Protein AF-A0AAD6K504-F1 (afdb_monomer)

Structure (mmCIF, N/CA/C/O backbone):
data_AF-A0AAD6K504-F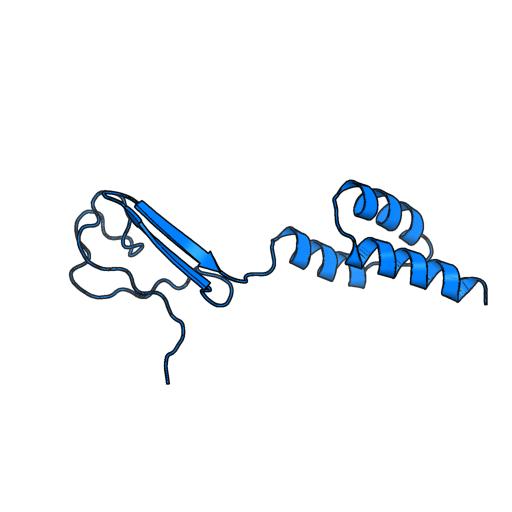1
#
_entry.id   AF-A0AAD6K504-F1
#
loop_
_atom_site.group_PDB
_atom_site.id
_atom_site.type_symbol
_atom_site.label_atom_id
_atom_site.label_alt_id
_atom_site.label_comp_id
_atom_site.label_asym_id
_atom_site.label_entity_id
_atom_site.label_seq_id
_atom_site.pdbx_PDB_ins_code
_atom_site.Cartn_x
_atom_site.Cartn_y
_atom_site.Cartn_z
_atom_site.occupancy
_atom_site.B_iso_or_equiv
_atom_site.auth_seq_id
_atom_site.auth_comp_id
_atom_site.auth_asym_id
_atom_site.auth_atom_id
_atom_site.pdbx_PDB_model_num
ATOM 1 N N . MET A 1 1 ? 4.818 -23.511 -3.533 1.00 41.91 1 MET A N 1
ATOM 2 C CA . MET A 1 1 ? 4.412 -22.366 -2.691 1.00 41.91 1 MET A CA 1
ATOM 3 C C . MET A 1 1 ? 4.660 -21.112 -3.519 1.00 41.91 1 MET A C 1
ATOM 5 O O . MET A 1 1 ? 5.689 -21.054 -4.177 1.00 41.91 1 MET A O 1
ATOM 9 N N . ARG A 1 2 ? 3.673 -20.219 -3.656 1.00 52.00 2 ARG A N 1
ATOM 10 C CA . ARG A 1 2 ? 3.833 -18.926 -4.343 1.00 52.00 2 ARG A CA 1
ATOM 11 C C . ARG A 1 2 ? 3.867 -17.878 -3.244 1.00 52.00 2 ARG A C 1
ATOM 13 O O . ARG A 1 2 ? 2.837 -17.642 -2.628 1.00 52.00 2 ARG A O 1
ATOM 20 N N . ASP A 1 3 ? 5.022 -17.277 -3.006 1.00 64.19 3 ASP A N 1
ATOM 21 C CA . ASP A 1 3 ? 5.262 -16.459 -1.810 1.00 64.19 3 ASP A CA 1
ATOM 22 C C . ASP A 1 3 ? 4.570 -15.083 -1.851 1.00 64.19 3 ASP A C 1
ATOM 24 O O . ASP A 1 3 ? 4.844 -14.235 -1.012 1.00 64.19 3 ASP A O 1
ATOM 28 N N . GLY A 1 4 ? 3.706 -14.825 -2.843 1.00 69.25 4 GLY A N 1
ATOM 29 C CA . GLY A 1 4 ? 2.959 -13.568 -2.997 1.00 69.25 4 GLY A CA 1
ATOM 30 C C . GLY A 1 4 ? 3.820 -12.322 -3.247 1.00 69.25 4 GLY A C 1
ATOM 31 O O . GLY A 1 4 ? 3.273 -11.248 -3.473 1.00 69.25 4 GLY A O 1
ATOM 32 N N . ARG A 1 5 ? 5.153 -12.450 -3.228 1.00 76.56 5 ARG A N 1
ATOM 33 C CA . ARG A 1 5 ? 6.091 -11.328 -3.329 1.00 76.56 5 ARG A CA 1
ATOM 34 C C . ARG A 1 5 ? 6.194 -10.784 -4.743 1.00 76.56 5 ARG A C 1
ATOM 36 O O . ARG A 1 5 ? 6.365 -11.528 -5.715 1.00 76.56 5 ARG A O 1
ATOM 43 N N . ILE A 1 6 ? 6.176 -9.461 -4.832 1.00 86.44 6 ILE A N 1
ATOM 44 C CA . ILE A 1 6 ? 6.396 -8.731 -6.075 1.00 86.44 6 ILE A CA 1
ATOM 45 C C . ILE A 1 6 ? 7.892 -8.650 -6.333 1.00 86.44 6 ILE A C 1
ATOM 47 O O . ILE A 1 6 ? 8.685 -8.424 -5.422 1.00 86.44 6 ILE A O 1
ATOM 51 N N . HIS A 1 7 ? 8.262 -8.832 -7.595 1.00 88.69 7 HIS A N 1
ATOM 52 C CA . HIS A 1 7 ? 9.624 -8.641 -8.058 1.00 88.69 7 HIS A CA 1
ATOM 53 C C . HIS A 1 7 ? 9.609 -7.681 -9.243 1.00 88.69 7 HIS A C 1
ATOM 55 O O . HIS A 1 7 ? 8.775 -7.819 -10.138 1.00 88.69 7 HIS A O 1
ATOM 61 N N . GLY A 1 8 ? 10.533 -6.725 -9.249 1.00 88.81 8 GLY A N 1
ATOM 62 C CA . GLY A 1 8 ? 10.742 -5.801 -10.358 1.00 88.81 8 GLY A CA 1
ATOM 63 C C . GLY A 1 8 ? 12.010 -6.140 -11.141 1.00 88.81 8 GLY A C 1
ATOM 64 O O . GLY A 1 8 ? 13.042 -6.482 -10.558 1.00 88.81 8 GLY A O 1
ATOM 65 N N . TRP A 1 9 ? 11.939 -6.066 -12.472 1.00 89.94 9 TRP A N 1
ATOM 66 C CA . TRP A 1 9 ? 13.085 -6.221 -13.374 1.00 89.94 9 TRP A CA 1
ATOM 67 C C . TRP A 1 9 ? 12.873 -5.473 -14.698 1.00 89.94 9 TRP A C 1
ATOM 69 O O . TRP A 1 9 ? 11.774 -5.008 -14.995 1.00 89.94 9 TRP A O 1
ATOM 79 N N . GLY A 1 10 ? 13.925 -5.393 -15.515 1.00 89.44 10 GLY A N 1
ATOM 80 C CA . GLY A 1 10 ? 13.890 -4.801 -16.851 1.00 89.44 10 GLY A CA 1
ATOM 81 C C . GLY A 1 10 ? 14.300 -3.329 -16.891 1.00 89.44 10 GLY A C 1
ATOM 82 O O . GLY A 1 10 ? 15.117 -2.866 -16.092 1.00 89.44 10 GLY A O 1
ATOM 83 N N . TYR A 1 11 ? 13.759 -2.603 -17.870 1.00 88.00 11 TYR A N 1
ATOM 84 C CA . TYR A 1 11 ? 14.036 -1.179 -18.062 1.00 88.00 11 TYR A CA 1
ATOM 85 C C . TYR A 1 11 ? 13.626 -0.389 -16.815 1.00 88.00 11 TYR A C 1
ATOM 87 O O . TYR A 1 11 ? 12.510 -0.569 -16.335 1.00 88.00 11 TYR A O 1
ATOM 95 N N . ASN A 1 12 ? 14.527 0.450 -16.283 1.00 88.88 12 ASN A N 1
ATOM 96 C CA . ASN A 1 12 ? 14.317 1.140 -15.006 1.00 88.88 12 ASN A CA 1
ATOM 97 C C . ASN A 1 12 ? 14.690 2.632 -15.006 1.00 88.88 12 ASN 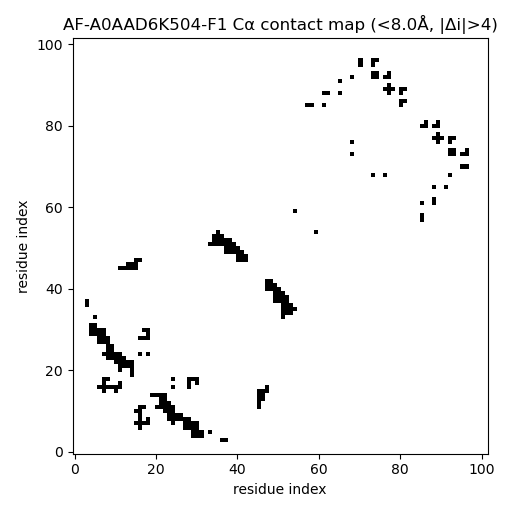A C 1
ATOM 99 O O . ASN A 1 12 ? 14.928 3.200 -13.944 1.00 88.88 12 ASN A O 1
ATOM 103 N N . SER A 1 13 ? 14.763 3.292 -16.166 1.00 86.44 13 SER A N 1
ATOM 104 C CA . SER A 1 13 ? 15.141 4.717 -16.222 1.00 86.44 13 SER A CA 1
ATOM 105 C C . SER A 1 13 ? 14.194 5.660 -15.469 1.00 86.44 13 SER A C 1
ATOM 107 O O . SER A 1 13 ? 14.572 6.797 -15.207 1.00 86.44 13 SER A O 1
ATOM 109 N N . TYR A 1 14 ? 12.991 5.201 -15.109 1.00 84.75 14 TYR A N 1
ATOM 110 C CA . TYR A 1 14 ? 12.004 5.956 -14.333 1.00 84.75 14 TYR A CA 1
ATOM 111 C C . TYR A 1 14 ? 11.743 5.355 -12.941 1.00 84.75 14 TYR A C 1
ATOM 113 O O . TYR A 1 14 ? 10.874 5.840 -12.223 1.00 84.75 14 TYR A O 1
ATOM 121 N N . GLY A 1 15 ? 12.462 4.299 -12.540 1.00 86.75 15 GLY A N 1
ATOM 122 C CA . GLY A 1 15 ? 12.247 3.623 -11.255 1.00 86.75 15 GLY A CA 1
ATOM 123 C C . GLY A 1 15 ? 11.105 2.591 -11.238 1.00 86.75 15 GLY A C 1
ATOM 124 O O . GLY A 1 15 ? 10.766 2.075 -10.176 1.00 86.75 15 GLY A O 1
ATOM 125 N N . GLN A 1 16 ? 10.531 2.237 -12.392 1.00 89.00 16 GLN A N 1
ATOM 126 C CA . GLN A 1 16 ? 9.406 1.300 -12.529 1.00 89.00 16 GLN A CA 1
ATOM 127 C C . GLN A 1 16 ? 9.672 -0.141 -12.038 1.00 89.00 16 GLN A C 1
ATOM 129 O O . GLN A 1 16 ? 8.722 -0.872 -11.754 1.00 89.00 16 GLN A O 1
ATOM 134 N N . ALA A 1 17 ? 10.935 -0.557 -11.934 1.00 86.69 17 ALA A N 1
ATOM 135 C CA . ALA A 1 17 ? 11.370 -1.850 -11.403 1.00 86.69 17 ALA A CA 1
ATOM 136 C C . ALA A 1 17 ? 11.662 -1.813 -9.891 1.00 86.69 17 ALA A C 1
ATOM 138 O O . ALA A 1 17 ? 12.032 -2.840 -9.329 1.00 86.69 17 ALA A O 1
ATOM 139 N N . ALA A 1 18 ? 11.507 -0.652 -9.242 1.00 83.56 18 ALA A N 1
ATOM 140 C CA . ALA A 1 18 ? 11.527 -0.490 -7.787 1.00 83.56 18 ALA A CA 1
ATOM 141 C C . ALA A 1 18 ? 12.750 -1.101 -7.066 1.00 83.56 18 ALA A C 1
ATOM 143 O O . ALA A 1 18 ? 12.616 -1.609 -5.957 1.00 83.56 18 ALA A O 1
ATOM 144 N N . ASN A 1 19 ? 13.939 -1.054 -7.681 1.00 82.38 19 ASN A N 1
ATOM 145 C CA . ASN A 1 19 ? 15.146 -1.707 -7.156 1.00 82.38 19 ASN A CA 1
ATOM 146 C C . ASN A 1 19 ? 16.345 -0.776 -6.917 1.00 82.38 19 ASN A C 1
ATOM 148 O O . ASN A 1 19 ? 17.488 -1.220 -6.999 1.00 82.38 19 ASN A O 1
ATOM 152 N N . GLU A 1 20 ? 16.087 0.513 -6.677 1.00 78.75 20 GLU A N 1
ATOM 153 C CA . GLU A 1 20 ? 17.089 1.566 -6.405 1.00 78.75 20 GLU A CA 1
ATOM 154 C C . GLU A 1 20 ? 18.129 1.817 -7.525 1.00 78.75 20 GLU A C 1
ATOM 156 O O . GLU A 1 20 ? 18.880 2.789 -7.464 1.00 78.75 20 GLU A O 1
ATOM 161 N N . LYS A 1 21 ? 18.167 1.008 -8.596 1.00 74.75 21 LYS A N 1
ATOM 162 C CA . LYS A 1 21 ? 19.087 1.179 -9.735 1.00 74.75 21 LYS A CA 1
ATOM 163 C C . LYS A 1 21 ? 18.532 2.165 -10.756 1.00 74.75 21 LYS A C 1
ATOM 165 O O . LYS A 1 21 ? 17.376 2.072 -11.138 1.00 74.75 21 LYS A O 1
ATOM 170 N N . SER A 1 22 ? 19.371 3.042 -11.296 1.00 72.56 22 SER A N 1
ATOM 171 C CA . SER A 1 22 ? 18.907 4.196 -12.086 1.00 72.56 22 SER A CA 1
ATOM 172 C C . SER A 1 22 ? 18.590 3.928 -13.566 1.00 72.56 22 SER A C 1
ATOM 174 O O . SER A 1 22 ? 18.066 4.813 -14.233 1.00 72.56 22 SER A O 1
ATOM 176 N N . THR A 1 23 ? 18.920 2.755 -14.121 1.00 80.88 23 THR A N 1
ATOM 177 C CA . THR A 1 23 ? 18.827 2.546 -15.586 1.00 80.88 23 THR A CA 1
ATOM 178 C C . THR A 1 23 ? 18.264 1.191 -15.985 1.00 80.88 23 THR A C 1
ATOM 180 O O . THR A 1 23 ? 17.397 1.119 -16.857 1.00 80.88 23 THR A O 1
ATOM 183 N N . TYR A 1 24 ? 18.731 0.105 -15.364 1.00 85.75 24 TYR A N 1
ATOM 184 C CA . TYR A 1 24 ? 18.263 -1.235 -15.705 1.00 85.75 24 TYR A CA 1
ATOM 185 C C . TYR A 1 24 ? 18.387 -2.215 -14.539 1.00 85.75 24 TYR A C 1
ATOM 187 O O . TYR A 1 24 ? 19.399 -2.273 -13.834 1.00 85.75 24 TYR A O 1
ATOM 195 N N . ALA A 1 25 ? 17.352 -3.025 -14.373 1.00 87.62 25 ALA A N 1
ATOM 196 C CA . ALA A 1 25 ? 17.242 -4.081 -13.391 1.00 87.62 25 ALA A CA 1
ATOM 197 C C . ALA A 1 25 ? 17.471 -5.441 -14.068 1.00 87.62 25 ALA A C 1
ATOM 199 O O . ALA A 1 25 ? 16.527 -6.105 -14.486 1.00 87.62 25 ALA A O 1
ATOM 200 N N . TRP A 1 26 ? 18.738 -5.849 -14.195 1.00 85.44 26 TRP A N 1
AT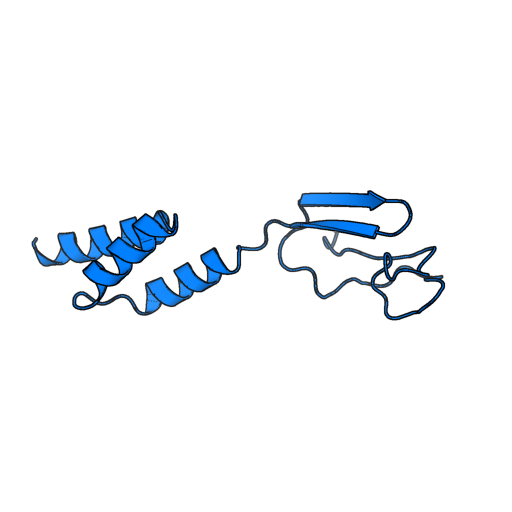OM 201 C CA . TRP A 1 26 ? 19.126 -7.084 -14.900 1.00 85.44 26 TRP A CA 1
ATOM 202 C C . TRP A 1 26 ? 18.601 -8.377 -14.266 1.00 85.44 26 TRP A C 1
ATOM 204 O O . TRP A 1 26 ? 18.506 -9.392 -14.946 1.00 85.44 26 TRP A O 1
ATOM 214 N N . TYR A 1 27 ? 18.257 -8.335 -12.979 1.00 86.94 27 TYR A N 1
ATOM 215 C CA . TYR A 1 27 ? 17.771 -9.485 -12.226 1.00 86.94 27 TYR A CA 1
ATOM 216 C C . TYR A 1 27 ? 16.498 -9.111 -11.455 1.00 86.94 27 TYR A C 1
ATOM 218 O O . TYR A 1 27 ? 16.400 -7.959 -11.005 1.00 86.94 27 TYR A O 1
ATOM 226 N N . PRO A 1 28 ? 15.555 -10.060 -11.268 1.00 87.50 28 PRO A N 1
ATOM 227 C CA . PRO A 1 28 ? 14.390 -9.872 -10.410 1.00 87.50 28 PRO A CA 1
ATOM 228 C C . PRO A 1 28 ? 14.830 -9.412 -9.029 1.00 87.50 28 PRO A C 1
ATOM 230 O O . PRO A 1 28 ? 15.584 -10.099 -8.343 1.00 87.50 28 PRO A O 1
ATOM 233 N N . SER A 1 29 ? 14.388 -8.222 -8.652 1.00 87.38 29 SER A N 1
ATOM 234 C CA . SER A 1 29 ? 14.687 -7.627 -7.356 1.00 87.38 29 SER A CA 1
ATOM 235 C C . SER A 1 29 ? 13.404 -7.638 -6.526 1.00 87.38 29 SER A C 1
ATOM 237 O O . SER A 1 29 ? 12.367 -7.217 -7.050 1.00 87.38 29 SER A O 1
ATOM 239 N N . PRO A 1 30 ? 13.429 -8.162 -5.291 1.00 86.31 30 PRO A N 1
ATOM 240 C CA . PRO A 1 30 ? 12.241 -8.207 -4.452 1.00 86.31 30 PRO A CA 1
ATOM 241 C C . PRO A 1 30 ? 11.779 -6.789 -4.099 1.00 86.31 30 PRO A C 1
ATOM 243 O O . PRO A 1 30 ? 12.590 -5.887 -3.890 1.00 86.31 30 PRO A O 1
ATOM 246 N N . VAL A 1 31 ? 10.462 -6.599 -4.075 1.00 85.62 31 VAL A N 1
ATOM 247 C CA . VAL A 1 31 ? 9.805 -5.344 -3.706 1.00 85.62 31 VAL A CA 1
ATOM 248 C C . VAL A 1 31 ? 9.203 -5.525 -2.316 1.00 85.62 31 VAL A C 1
ATOM 250 O O . VAL A 1 31 ? 8.090 -6.028 -2.169 1.00 85.62 31 VAL A O 1
ATOM 253 N N . ASP A 1 32 ? 9.964 -5.134 -1.294 1.00 78.44 32 ASP A N 1
ATOM 254 C CA . ASP A 1 32 ? 9.658 -5.464 0.108 1.00 78.44 32 ASP A CA 1
ATOM 255 C C . ASP A 1 32 ? 8.786 -4.420 0.829 1.00 78.44 32 ASP A C 1
ATOM 257 O O . ASP A 1 32 ? 8.377 -4.622 1.969 1.00 78.44 32 ASP A O 1
ATOM 261 N N . TRP A 1 33 ? 8.474 -3.298 0.176 1.00 76.69 33 TRP A N 1
ATOM 262 C CA . TRP A 1 33 ? 7.662 -2.220 0.754 1.00 76.69 33 TRP A CA 1
ATOM 263 C C . TRP A 1 33 ? 6.159 -2.350 0.466 1.00 76.69 33 TRP A C 1
ATOM 265 O O . TRP A 1 33 ? 5.367 -1.562 0.986 1.00 76.69 33 TRP A O 1
ATOM 275 N N . CYS A 1 34 ? 5.735 -3.311 -0.362 1.00 75.31 34 CYS A N 1
ATOM 276 C CA . CYS A 1 34 ? 4.313 -3.543 -0.605 1.00 75.31 34 CYS A CA 1
ATOM 277 C C . CYS A 1 34 ? 3.650 -4.147 0.640 1.00 75.31 34 CYS A C 1
ATOM 279 O O . CYS A 1 34 ? 4.035 -5.214 1.109 1.00 75.31 34 CYS A O 1
ATOM 281 N N . VAL A 1 35 ? 2.626 -3.465 1.152 1.00 74.69 35 VAL A N 1
ATOM 282 C CA . VAL A 1 35 ? 1.811 -3.932 2.280 1.00 74.69 35 VAL A CA 1
ATOM 283 C C . VAL A 1 35 ? 0.595 -4.683 1.737 1.00 74.69 35 VAL A C 1
ATOM 285 O O . VAL A 1 35 ? 0.031 -4.276 0.720 1.00 74.69 35 VAL A O 1
ATOM 288 N N . GLY A 1 36 ? 0.173 -5.745 2.424 1.00 75.88 36 GLY A N 1
ATOM 289 C CA . GLY A 1 36 ? -0.989 -6.556 2.046 1.00 75.88 36 GLY A CA 1
ATOM 290 C C . GLY A 1 36 ? -0.718 -7.584 0.939 1.00 75.88 36 GLY A C 1
ATOM 291 O O . GLY A 1 36 ? 0.331 -7.603 0.297 1.00 75.88 36 GLY A O 1
ATOM 292 N N . GLU A 1 37 ? -1.689 -8.461 0.723 1.00 82.31 37 GLU A N 1
ATOM 293 C CA . GLU A 1 37 ? -1.776 -9.395 -0.390 1.00 82.31 37 GLU A CA 1
ATOM 294 C C . GLU A 1 37 ? -2.014 -8.645 -1.707 1.00 82.31 37 GLU A C 1
ATOM 296 O O . GLU A 1 37 ? -2.884 -7.780 -1.836 1.00 82.31 37 GLU A O 1
ATOM 301 N N . VAL A 1 38 ? -1.256 -9.003 -2.737 1.00 83.25 38 VAL A N 1
ATOM 302 C CA . VAL A 1 38 ? -1.363 -8.383 -4.060 1.00 83.25 38 VAL A CA 1
ATOM 303 C C . VAL A 1 38 ? -2.602 -8.894 -4.783 1.00 83.25 38 VAL A C 1
ATOM 305 O O . VAL A 1 38 ? -2.744 -10.090 -5.030 1.00 83.25 38 VAL A O 1
ATOM 308 N N . ARG A 1 39 ? -3.482 -7.978 -5.191 1.00 86.19 39 ARG A N 1
ATOM 309 C CA . ARG A 1 39 ? -4.717 -8.288 -5.923 1.00 86.19 39 ARG A CA 1
ATOM 310 C C . ARG A 1 39 ? -4.588 -8.044 -7.421 1.00 86.19 39 ARG A C 1
ATOM 312 O O . ARG A 1 39 ? -5.098 -8.843 -8.205 1.00 86.19 39 ARG A O 1
ATOM 319 N N . LYS A 1 40 ? -3.946 -6.945 -7.837 1.00 87.62 40 LYS A N 1
ATOM 320 C CA . LYS A 1 40 ? -3.746 -6.598 -9.258 1.00 87.62 40 LYS A CA 1
ATOM 321 C C . LYS A 1 40 ? -2.421 -5.874 -9.483 1.00 87.62 40 LYS A C 1
ATOM 323 O O . LYS A 1 40 ? -1.902 -5.216 -8.587 1.00 87.62 40 LYS A O 1
ATOM 328 N N . LEU A 1 41 ? -1.914 -5.969 -10.710 1.00 88.56 41 LEU A N 1
ATOM 329 C CA . LEU A 1 41 ? -0.686 -5.326 -11.173 1.00 88.56 41 LEU A CA 1
ATOM 330 C C . LEU A 1 41 ? -0.936 -4.671 -12.533 1.00 88.56 41 LEU A C 1
ATOM 332 O O . LEU A 1 41 ? -1.620 -5.250 -13.378 1.00 88.56 41 LEU A O 1
ATOM 336 N N . ALA A 1 42 ? -0.365 -3.491 -12.749 1.00 90.38 42 ALA A N 1
ATOM 337 C CA . ALA A 1 42 ? -0.357 -2.803 -14.033 1.00 90.38 42 ALA A CA 1
ATOM 338 C C . ALA A 1 42 ? 1.039 -2.234 -14.310 1.00 90.38 42 ALA A C 1
ATOM 340 O O . ALA A 1 42 ? 1.651 -1.628 -13.432 1.00 90.38 42 ALA A O 1
ATOM 341 N N . ALA A 1 43 ? 1.526 -2.416 -15.536 1.00 89.69 43 ALA A N 1
ATOM 342 C CA . ALA A 1 43 ? 2.794 -1.869 -16.003 1.00 89.69 43 ALA A CA 1
ATOM 343 C C . ALA A 1 43 ? 2.550 -1.047 -17.274 1.00 89.69 43 ALA A C 1
ATOM 345 O O . ALA A 1 43 ? 1.980 -1.547 -18.244 1.00 89.69 43 ALA A O 1
ATOM 346 N N . GLY A 1 44 ? 2.959 0.218 -17.248 1.00 86.44 44 GLY A N 1
ATOM 347 C CA . GLY A 1 44 ? 2.946 1.135 -18.383 1.00 86.44 44 GLY A CA 1
ATOM 348 C C . GLY A 1 44 ? 4.360 1.437 -18.879 1.00 86.44 44 GLY A C 1
ATOM 349 O O . GLY A 1 44 ? 5.347 0.987 -18.301 1.00 86.44 44 GLY A O 1
ATOM 350 N N . GLY A 1 45 ? 4.478 2.244 -19.939 1.00 83.94 45 GLY A N 1
ATOM 351 C CA . GLY A 1 45 ? 5.764 2.522 -20.603 1.00 83.94 45 GLY A CA 1
ATOM 352 C C . GLY A 1 45 ? 6.866 3.122 -19.711 1.00 83.94 45 GLY A C 1
ATOM 353 O O . GLY A 1 45 ? 8.041 3.028 -20.051 1.00 83.94 45 GLY A O 1
ATOM 354 N N . GLY A 1 46 ? 6.509 3.692 -18.557 1.00 86.00 46 GLY A N 1
ATOM 355 C CA . GLY A 1 46 ? 7.461 4.226 -17.576 1.00 86.00 46 GLY A CA 1
ATOM 356 C C . GLY A 1 46 ? 6.953 4.205 -16.135 1.00 86.00 46 GLY A C 1
ATOM 357 O O . GLY A 1 46 ? 7.456 4.957 -15.310 1.00 86.00 46 GLY A O 1
ATOM 358 N N . HIS A 1 47 ? 5.934 3.402 -15.826 1.00 84.94 47 HIS A N 1
ATOM 359 C CA . HIS A 1 47 ? 5.350 3.339 -14.485 1.00 84.94 47 HIS A CA 1
ATOM 360 C C . HIS A 1 47 ? 4.826 1.941 -14.171 1.00 84.94 47 HIS A C 1
ATOM 362 O O . HIS A 1 47 ? 4.433 1.199 -15.070 1.00 84.94 47 HIS A O 1
ATOM 368 N N . SER A 1 48 ? 4.768 1.628 -12.881 1.00 88.62 48 SER A N 1
ATOM 369 C CA . SER A 1 48 ? 4.193 0.395 -12.348 1.00 88.62 48 SER A C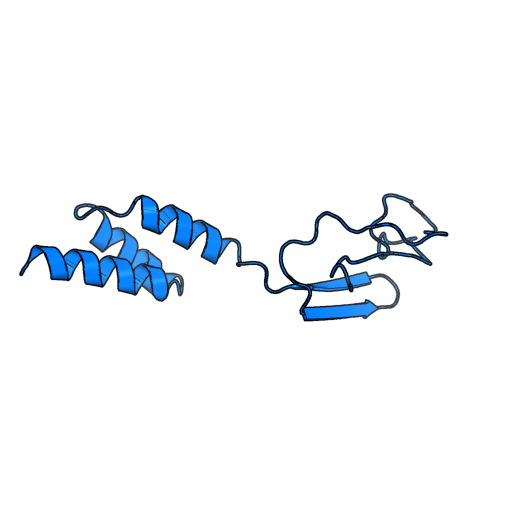A 1
ATOM 370 C C . SER A 1 48 ? 3.205 0.754 -11.244 1.00 88.62 48 SER A C 1
ATOM 372 O O . SER A 1 48 ? 3.481 1.635 -10.432 1.00 88.62 48 SER A O 1
ATOM 374 N N . ALA A 1 49 ? 2.057 0.083 -11.212 1.00 87.62 49 ALA A N 1
ATOM 375 C CA . ALA A 1 49 ? 1.044 0.244 -10.178 1.00 87.62 49 ALA A CA 1
ATOM 376 C C . ALA A 1 49 ? 0.623 -1.120 -9.628 1.00 87.62 49 ALA A C 1
ATOM 378 O O . ALA A 1 49 ? 0.484 -2.100 -10.366 1.00 87.62 49 ALA A O 1
ATOM 379 N N . VAL A 1 50 ? 0.404 -1.165 -8.318 1.00 87.44 50 VAL A N 1
ATOM 380 C CA . VAL A 1 50 ? 0.034 -2.368 -7.575 1.00 87.44 50 VAL A CA 1
ATOM 381 C C . VAL A 1 50 ? -1.225 -2.061 -6.782 1.00 87.44 50 VAL A C 1
ATOM 383 O O . VAL A 1 50 ? -1.276 -1.067 -6.063 1.00 87.44 50 VAL A O 1
ATOM 386 N N . LEU A 1 51 ? -2.231 -2.921 -6.905 1.00 85.06 51 LEU A N 1
ATOM 387 C CA . LEU A 1 51 ? -3.380 -2.933 -6.011 1.00 85.06 51 LEU A CA 1
ATOM 388 C C . LEU A 1 51 ? -3.188 -4.071 -5.018 1.00 85.06 51 LEU A C 1
ATOM 390 O O . LEU A 1 51 ? -3.121 -5.233 -5.427 1.00 85.06 51 LEU A O 1
ATOM 394 N N . THR A 1 52 ? -3.126 -3.739 -3.736 1.00 83.12 52 THR A N 1
ATOM 395 C CA . THR A 1 52 ? -3.081 -4.713 -2.645 1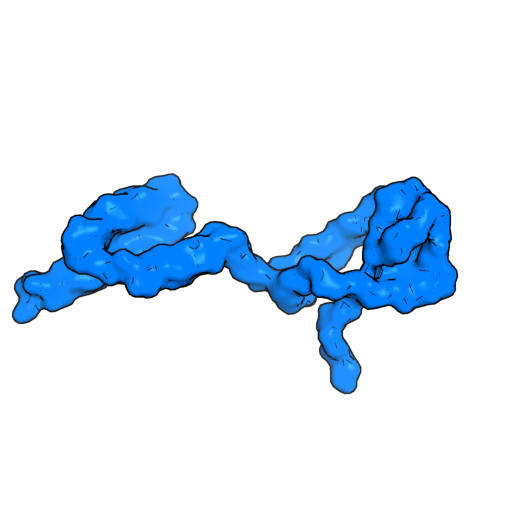.00 83.12 52 THR A CA 1
ATOM 396 C C . THR A 1 52 ? -4.384 -4.682 -1.855 1.00 83.12 52 THR A C 1
ATOM 398 O O . THR A 1 52 ? -5.210 -3.788 -2.037 1.00 83.12 52 THR A O 1
ATOM 401 N N . ASP A 1 53 ? -4.592 -5.680 -1.006 1.00 80.06 53 ASP A N 1
ATOM 402 C CA . ASP A 1 53 ? -5.647 -5.673 0.006 1.00 80.06 53 ASP A CA 1
ATOM 403 C C . ASP A 1 53 ? -5.200 -5.043 1.326 1.00 80.06 53 ASP A C 1
ATOM 405 O O . ASP A 1 53 ? -5.858 -5.256 2.344 1.00 80.06 53 ASP A O 1
ATOM 409 N N . ALA A 1 54 ? -4.073 -4.312 1.319 1.00 68.19 54 ALA A N 1
ATOM 410 C CA . ALA A 1 54 ? -3.607 -3.614 2.502 1.00 68.19 54 ALA A CA 1
ATOM 411 C C . ALA A 1 54 ? -4.771 -2.868 3.125 1.00 68.19 54 ALA A C 1
ATOM 413 O O . ALA A 1 54 ? -5.463 -2.114 2.433 1.00 68.19 54 ALA A O 1
ATOM 414 N N . CYS A 1 55 ? -4.921 -3.046 4.437 1.00 65.81 55 CYS A N 1
ATOM 415 C CA . CYS A 1 55 ? -5.803 -2.188 5.186 1.00 65.81 55 CYS A CA 1
ATOM 416 C C . CYS A 1 55 ? -5.386 -0.746 4.889 1.00 65.81 55 CYS A C 1
ATOM 418 O O . CYS A 1 55 ? -4.219 -0.373 5.057 1.00 65.81 55 CYS A O 1
ATOM 420 N N . SER A 1 56 ? -6.322 0.051 4.393 1.00 71.50 56 SER A N 1
ATOM 421 C CA . SER A 1 56 ? -6.118 1.471 4.178 1.00 71.50 56 SER A CA 1
ATOM 422 C C . SER A 1 56 ? -5.585 2.085 5.480 1.00 71.50 56 SER A C 1
ATOM 424 O O . SER A 1 56 ? -5.924 1.643 6.578 1.00 71.50 56 SER A O 1
ATOM 426 N N . LEU A 1 57 ? -4.741 3.118 5.394 1.00 66.75 57 LEU A N 1
ATOM 427 C CA . LEU A 1 57 ? -4.218 3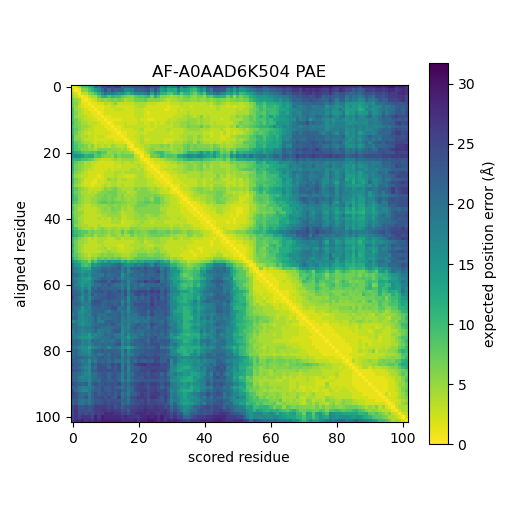.803 6.587 1.00 66.75 57 LEU A CA 1
ATOM 428 C C . LEU A 1 57 ? -5.366 4.245 7.515 1.00 66.75 57 LEU A C 1
ATOM 430 O O . LEU A 1 57 ? -5.236 4.208 8.735 1.00 66.75 57 LEU A O 1
ATOM 434 N N . LYS A 1 58 ? -6.527 4.548 6.925 1.00 67.81 58 LYS A N 1
ATOM 435 C CA . LYS A 1 58 ? -7.785 4.791 7.627 1.00 67.81 58 LYS A CA 1
ATOM 436 C C . LYS A 1 58 ? -8.253 3.573 8.438 1.00 67.81 58 LYS A C 1
ATOM 438 O O . LYS A 1 58 ? -8.559 3.742 9.606 1.00 67.81 58 LYS A O 1
ATOM 443 N N . GLU A 1 59 ? -8.233 2.362 7.888 1.00 70.00 59 GLU A N 1
ATOM 444 C CA . GLU A 1 59 ? -8.643 1.130 8.586 1.00 70.00 59 GLU A CA 1
ATOM 445 C C . GLU A 1 59 ? -7.690 0.774 9.743 1.00 70.00 59 GLU A C 1
ATOM 447 O O . GLU A 1 59 ? -8.133 0.364 10.814 1.00 70.00 59 GLU A O 1
ATOM 452 N N . LEU A 1 60 ? -6.380 0.998 9.581 1.00 66.38 60 LEU A N 1
ATOM 453 C CA . LEU A 1 60 ? -5.408 0.838 10.675 1.00 66.38 60 LEU A CA 1
ATOM 454 C C . LEU A 1 60 ? -5.590 1.893 11.776 1.00 66.38 60 LEU A C 1
ATOM 456 O O . LEU A 1 60 ? -5.494 1.577 12.965 1.00 66.38 60 LEU A O 1
ATOM 460 N N . CYS A 1 61 ? -5.862 3.144 11.396 1.00 68.00 61 CYS A N 1
ATOM 461 C CA . CYS A 1 61 ? -6.191 4.208 12.339 1.00 68.00 61 CYS A CA 1
ATOM 462 C C . CYS A 1 61 ? -7.502 3.921 13.075 1.00 68.00 61 CYS A C 1
ATOM 464 O O . CYS A 1 61 ? -7.549 4.097 14.287 1.00 68.00 61 CYS A O 1
ATOM 466 N N . GLU A 1 62 ? -8.532 3.441 12.380 1.00 74.19 62 GLU A N 1
ATOM 467 C CA . GLU A 1 62 ? -9.803 3.020 12.972 1.00 74.19 62 GLU A CA 1
ATOM 468 C C . GLU A 1 62 ? -9.604 1.874 13.967 1.00 74.19 62 GLU A C 1
ATOM 470 O O . GLU A 1 62 ? -10.136 1.936 15.072 1.00 74.19 62 GLU A O 1
ATOM 475 N N . PHE A 1 63 ? -8.781 0.873 13.637 1.00 69.75 63 PHE A N 1
ATOM 476 C CA . PHE A 1 63 ? -8.466 -0.227 14.551 1.00 69.75 63 PHE A CA 1
ATOM 477 C C . PHE A 1 63 ? -7.769 0.263 15.831 1.00 69.75 63 PHE A C 1
ATOM 479 O O . PHE A 1 63 ? -8.175 -0.080 16.937 1.00 69.75 63 PHE A O 1
ATOM 486 N N . ARG A 1 64 ? -6.761 1.134 15.703 1.00 75.25 64 ARG A N 1
ATOM 487 C CA . ARG A 1 64 ? -6.068 1.739 16.858 1.00 75.25 64 ARG A CA 1
ATOM 488 C C . ARG A 1 64 ? -6.959 2.686 17.665 1.00 75.25 64 ARG A C 1
ATOM 490 O O . ARG A 1 64 ? -6.818 2.777 18.883 1.00 75.25 64 ARG A O 1
ATOM 497 N N . LEU A 1 65 ? -7.860 3.411 17.003 1.00 76.00 65 LEU A N 1
ATOM 498 C CA . LEU A 1 65 ? -8.844 4.267 17.665 1.00 76.00 65 LEU A CA 1
ATOM 499 C C . LEU A 1 65 ? -9.834 3.428 18.469 1.00 76.00 65 LEU A C 1
ATOM 501 O O . LEU A 1 65 ? -10.116 3.792 19.605 1.00 76.00 65 LEU A O 1
ATOM 505 N N . ALA A 1 66 ? -10.288 2.293 17.926 1.00 77.06 66 ALA A N 1
ATOM 506 C CA . ALA A 1 66 ? -11.188 1.361 18.601 1.00 77.06 66 ALA A CA 1
ATOM 507 C C . ALA A 1 66 ? -10.642 0.880 19.960 1.00 77.06 66 ALA A C 1
ATOM 509 O O . ALA A 1 66 ? -11.409 0.777 20.914 1.00 77.06 66 ALA A O 1
ATOM 510 N N . GLU A 1 67 ? -9.328 0.658 20.079 1.00 80.75 67 GLU A N 1
ATOM 511 C CA . GLU A 1 67 ? -8.672 0.281 21.346 1.00 80.75 67 GLU A CA 1
ATOM 512 C C . GLU A 1 67 ? -8.698 1.394 22.411 1.00 80.75 67 GLU A C 1
ATOM 514 O O . GLU A 1 67 ? -8.562 1.114 23.599 1.00 80.75 67 GLU A O 1
ATOM 519 N N . ASN A 1 68 ? -8.883 2.652 22.002 1.00 82.19 68 ASN A N 1
ATOM 520 C CA . ASN A 1 68 ? -8.890 3.827 22.879 1.00 82.19 68 ASN A CA 1
ATOM 521 C C . ASN A 1 68 ? -10.301 4.414 23.092 1.00 82.19 68 ASN A C 1
ATOM 523 O O . ASN A 1 68 ? -10.446 5.480 23.702 1.00 82.19 68 ASN A O 1
ATOM 527 N N . VAL A 1 69 ? -11.349 3.744 22.596 1.00 85.62 69 VAL A N 1
ATOM 528 C CA . VAL A 1 69 ? -12.736 4.167 22.821 1.00 85.62 69 VAL A CA 1
ATOM 529 C C . VAL A 1 69 ? -13.127 3.889 24.271 1.00 85.62 69 VAL A C 1
ATOM 531 O O . VAL A 1 69 ? -13.025 2.772 24.773 1.00 85.62 69 VAL A O 1
ATOM 534 N N . THR A 1 70 ? -13.634 4.916 24.936 1.00 84.88 70 THR A N 1
ATOM 535 C CA . THR A 1 70 ? -14.214 4.879 26.275 1.00 84.88 70 THR A CA 1
ATOM 536 C C . THR A 1 70 ? -15.635 5.439 26.227 1.00 84.88 70 THR A C 1
ATOM 538 O O . THR A 1 70 ? -16.033 6.103 25.271 1.00 84.88 70 THR A O 1
ATOM 541 N N . LEU A 1 71 ? -16.429 5.223 27.279 1.00 83.44 71 LEU A N 1
ATOM 542 C CA . LEU A 1 71 ? -17.786 5.784 27.344 1.00 83.44 71 LEU A CA 1
ATOM 543 C C . LEU A 1 71 ? -17.812 7.317 27.251 1.00 83.44 71 LEU A C 1
ATOM 545 O O . LEU A 1 71 ? -18.773 7.874 26.726 1.00 83.44 71 LEU A O 1
ATOM 549 N N . SER A 1 72 ? -16.767 7.996 27.735 1.00 87.88 72 SER A N 1
ATOM 550 C CA . SER A 1 72 ? -16.699 9.458 27.730 1.00 87.88 72 SER A CA 1
ATOM 551 C C . SER A 1 72 ? -16.399 10.049 26.354 1.00 87.88 72 SER A C 1
ATOM 553 O O . SER A 1 72 ? -16.868 11.145 26.071 1.00 87.88 72 SER A O 1
ATOM 555 N N . ASN A 1 73 ? -15.650 9.345 25.498 1.00 85.25 73 ASN A N 1
ATOM 556 C CA . ASN A 1 73 ? -15.266 9.833 24.167 1.00 85.25 73 ASN A CA 1
ATOM 557 C C . ASN A 1 73 ? -16.067 9.186 23.018 1.00 85.25 73 ASN A C 1
ATOM 559 O O . ASN A 1 73 ? -16.015 9.670 21.889 1.00 85.25 73 ASN A O 1
ATOM 563 N N . ALA A 1 74 ? -16.858 8.141 23.295 1.00 86.00 74 ALA A N 1
ATOM 564 C CA . ALA A 1 74 ? -17.580 7.383 22.274 1.00 86.00 74 ALA A CA 1
ATOM 565 C C . ALA A 1 74 ? -18.507 8.246 21.405 1.00 86.00 74 ALA A C 1
ATOM 567 O O . ALA A 1 74 ? -18.591 8.009 20.207 1.00 86.00 74 ALA A O 1
ATOM 568 N N . SER A 1 75 ? -19.180 9.257 21.971 1.00 87.19 75 SER A N 1
ATOM 569 C CA . SER A 1 75 ? -20.084 10.120 21.192 1.00 87.19 75 SER A CA 1
ATOM 570 C C . SER A 1 75 ? -19.342 11.023 20.203 1.00 87.19 75 SER A C 1
ATOM 572 O O . SER A 1 75 ? -19.854 11.277 19.118 1.00 87.19 75 SER A O 1
ATOM 574 N N . GLU A 1 76 ? -18.159 11.520 20.570 1.00 86.62 76 GLU A N 1
ATOM 575 C CA . GLU A 1 76 ? -17.342 12.363 19.688 1.00 86.62 76 GLU A CA 1
ATOM 576 C C . GLU A 1 76 ? -16.700 11.519 18.583 1.00 86.62 76 GLU A C 1
ATOM 578 O O . GLU A 1 76 ? -16.697 11.907 17.414 1.00 86.62 76 GLU A O 1
ATOM 583 N N . ILE A 1 77 ? -16.213 10.325 18.938 1.00 85.31 77 ILE A N 1
ATOM 584 C CA . ILE A 1 77 ? -15.619 9.385 17.982 1.00 85.31 77 ILE A CA 1
ATOM 585 C C . ILE A 1 77 ? -16.679 8.872 16.995 1.00 85.31 77 ILE A C 1
ATOM 587 O O . ILE A 1 77 ? -16.391 8.781 15.805 1.00 85.31 77 ILE A O 1
ATOM 591 N N . GLU A 1 78 ? -17.905 8.589 17.446 1.00 86.50 78 GLU A N 1
ATOM 592 C CA . GLU A 1 78 ? -19.025 8.165 16.593 1.00 86.50 78 GLU A CA 1
ATOM 593 C C . GLU A 1 78 ? -19.393 9.218 15.535 1.00 86.50 78 GLU A C 1
ATOM 595 O O . GLU A 1 78 ? -19.571 8.871 14.364 1.00 86.50 78 GLU A O 1
ATOM 600 N N . ASP A 1 79 ? -19.466 10.498 15.915 1.00 86.50 79 ASP A N 1
ATOM 601 C CA . ASP A 1 79 ? -19.778 11.594 14.985 1.00 86.50 79 ASP A CA 1
ATOM 602 C C . ASP A 1 79 ? -18.689 11.743 13.913 1.00 86.50 79 ASP A C 1
ATOM 604 O O . ASP A 1 79 ? -18.962 11.749 12.707 1.00 86.50 79 ASP A O 1
ATOM 608 N N . VAL A 1 80 ? -17.423 11.766 14.338 1.00 83.25 80 VAL A N 1
ATOM 609 C CA . VAL A 1 80 ? -16.277 11.863 13.425 1.00 83.25 80 VAL A CA 1
ATOM 610 C C . VAL A 1 80 ? -16.192 10.638 12.511 1.00 83.25 80 VAL A C 1
ATOM 612 O O . VAL A 1 80 ? -15.935 10.776 11.310 1.00 83.25 80 VAL A O 1
ATOM 615 N N . ALA A 1 81 ? -16.448 9.441 13.041 1.00 82.62 81 ALA A N 1
ATOM 616 C CA . ALA A 1 81 ? -16.473 8.202 12.273 1.00 82.62 81 ALA A CA 1
ATOM 617 C C . ALA A 1 81 ? -17.574 8.219 11.199 1.00 82.62 81 ALA A C 1
ATOM 619 O O . ALA A 1 81 ? -17.321 7.892 10.038 1.00 82.62 81 ALA A O 1
ATOM 620 N N . SER A 1 82 ? -18.769 8.696 11.555 1.00 85.06 82 SER A N 1
ATOM 621 C CA . SER A 1 82 ? -19.915 8.799 10.641 1.00 85.06 82 SER A CA 1
ATOM 622 C C . SER A 1 82 ? -19.655 9.778 9.493 1.00 85.06 82 SER A C 1
ATOM 624 O O . SER A 1 82 ? -20.080 9.554 8.362 1.00 85.06 82 SER A O 1
ATOM 626 N N . ARG A 1 83 ? -18.903 10.855 9.753 1.00 83.81 83 ARG A N 1
ATOM 627 C CA . ARG A 1 83 ? -18.549 11.869 8.745 1.00 83.81 83 ARG A CA 1
ATOM 628 C C . ARG A 1 83 ? -17.369 11.472 7.859 1.00 83.81 83 ARG A C 1
ATOM 630 O O . ARG A 1 83 ? -17.228 12.007 6.762 1.00 83.81 83 ARG A O 1
ATOM 637 N N . SER A 1 84 ? -16.518 10.562 8.325 1.00 77.88 84 SER A N 1
ATOM 638 C CA . SER A 1 84 ? -15.327 10.103 7.598 1.00 77.88 84 SER A CA 1
ATOM 639 C C . SER A 1 84 ? -15.545 8.796 6.829 1.00 77.88 84 SER A C 1
ATOM 641 O O . SER A 1 84 ? -14.645 8.364 6.106 1.00 77.88 84 SER A O 1
ATOM 643 N N . GLY A 1 85 ? -16.730 8.179 6.933 1.00 74.81 85 GLY A N 1
ATOM 644 C CA . GLY A 1 85 ? -17.065 6.889 6.318 1.00 74.81 85 GLY A CA 1
ATOM 645 C C . GLY A 1 85 ? -16.403 5.703 7.025 1.00 74.81 85 GLY A C 1
ATOM 646 O O . GLY A 1 85 ? -15.985 4.755 6.362 1.00 74.81 85 GLY A O 1
ATOM 647 N N . ALA A 1 86 ? -16.181 5.816 8.334 1.00 76.75 86 ALA A N 1
ATOM 648 C CA . ALA A 1 86 ? -15.604 4.797 9.209 1.00 76.75 86 ALA A CA 1
ATOM 649 C C . ALA A 1 86 ? -16.722 3.954 9.850 1.00 76.75 86 ALA A C 1
ATOM 651 O O . ALA A 1 86 ? -16.906 3.942 11.070 1.00 76.75 86 ALA A O 1
ATOM 652 N N . ASP A 1 87 ? -17.531 3.288 9.021 1.00 80.88 87 ASP A N 1
ATOM 653 C CA . ASP A 1 87 ? -18.815 2.703 9.442 1.00 80.88 87 ASP A CA 1
ATOM 654 C C . ASP A 1 87 ? -18.668 1.634 10.538 1.00 80.88 87 ASP A C 1
ATOM 656 O O . ASP A 1 87 ? -19.522 1.502 11.419 1.00 80.88 87 ASP A O 1
ATOM 660 N N . ALA A 1 88 ? -17.574 0.867 10.515 1.00 77.06 88 ALA A N 1
ATOM 661 C CA . ALA A 1 88 ? -17.284 -0.136 11.537 1.00 77.06 88 ALA A CA 1
ATOM 662 C C . ALA A 1 88 ? -16.998 0.508 12.906 1.00 77.06 88 ALA A C 1
ATOM 664 O O . ALA A 1 88 ? -17.520 0.044 13.924 1.00 77.06 88 ALA A O 1
ATOM 665 N N . LEU A 1 89 ? -16.228 1.602 12.923 1.00 78.25 89 LEU A N 1
ATOM 666 C CA . LEU A 1 89 ? -15.898 2.355 14.134 1.00 78.25 89 LEU A CA 1
ATOM 667 C C . LEU A 1 89 ? -17.132 3.070 14.705 1.00 78.25 89 LEU A C 1
ATOM 669 O O . LEU A 1 89 ? -17.372 3.004 15.912 1.00 78.25 89 LEU A O 1
ATOM 673 N N . ALA A 1 90 ? -17.959 3.680 13.848 1.00 81.00 90 ALA A N 1
ATOM 674 C CA . ALA A 1 90 ? -19.210 4.320 14.262 1.00 81.00 90 ALA A CA 1
ATOM 675 C C . ALA A 1 90 ? -20.147 3.312 14.952 1.00 81.00 90 ALA A C 1
ATOM 677 O O . ALA A 1 90 ? -20.641 3.551 16.055 1.00 81.00 90 ALA A O 1
ATOM 678 N N . ARG A 1 91 ? -20.311 2.120 14.361 1.00 83.31 91 ARG A N 1
ATOM 679 C CA . ARG A 1 91 ? -21.129 1.040 14.938 1.00 83.31 91 ARG A CA 1
ATOM 680 C C . ARG A 1 91 ? -20.584 0.524 16.269 1.00 83.31 91 ARG A C 1
ATOM 682 O O . ARG A 1 91 ? -21.377 0.181 17.147 1.00 83.31 91 ARG A O 1
ATOM 689 N N . LEU A 1 92 ? -19.262 0.440 16.429 1.00 81.81 92 LEU A N 1
ATOM 690 C CA . LEU A 1 92 ? -18.633 0.055 17.696 1.00 81.81 92 LEU A CA 1
ATOM 691 C C . LEU A 1 92 ? -18.954 1.072 18.801 1.00 81.81 92 LEU A C 1
ATOM 693 O O . LEU A 1 92 ? -19.391 0.675 19.882 1.00 81.81 92 LEU A O 1
ATOM 697 N N .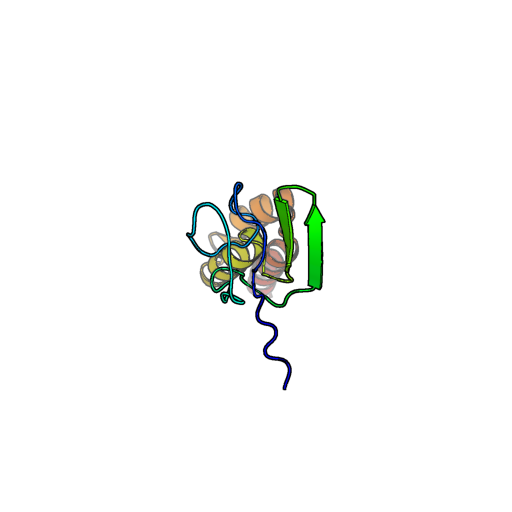 CYS A 1 93 ? -18.790 2.365 18.511 1.00 81.12 93 CYS A N 1
ATOM 698 C CA . CYS A 1 93 ? -19.073 3.443 19.458 1.00 81.12 93 CYS A CA 1
ATOM 699 C C . CYS A 1 93 ? -20.551 3.455 19.868 1.00 81.12 93 CYS A C 1
ATOM 701 O O . CYS A 1 93 ? -20.855 3.491 21.062 1.00 81.12 93 CYS A O 1
ATOM 703 N N . GLY A 1 94 ? -21.464 3.308 18.901 1.00 80.19 94 GLY A N 1
ATOM 704 C CA . GLY A 1 94 ? -22.893 3.178 19.176 1.00 80.19 94 GLY A CA 1
ATOM 705 C C . GLY A 1 94 ? -23.197 1.994 20.103 1.00 80.19 94 GLY A C 1
ATOM 706 O O . GLY A 1 94 ? -23.870 2.157 21.119 1.00 80.19 94 GLY A O 1
ATOM 707 N N . ARG A 1 95 ? -22.641 0.802 19.830 1.00 82.88 95 ARG A N 1
ATOM 708 C CA . ARG A 1 95 ? -22.832 -0.388 20.686 1.00 82.88 95 ARG A CA 1
ATOM 709 C C . ARG A 1 95 ? -22.338 -0.180 22.116 1.00 82.88 95 ARG A C 1
ATOM 711 O O . ARG A 1 95 ? -23.051 -0.561 23.040 1.00 82.88 95 ARG A O 1
ATOM 718 N N . LEU A 1 96 ? -21.158 0.418 22.291 1.00 81.88 96 LEU A N 1
ATOM 719 C CA . LEU A 1 96 ? -20.589 0.727 23.608 1.00 81.88 96 LEU A CA 1
ATOM 720 C C . LEU A 1 96 ? -21.512 1.640 24.421 1.00 81.88 96 LEU A C 1
ATOM 722 O O . LEU A 1 96 ? -21.757 1.377 25.598 1.00 81.88 96 LEU A O 1
ATOM 726 N N . ARG A 1 97 ? -22.082 2.664 23.776 1.00 80.38 97 ARG A N 1
ATOM 727 C CA . ARG A 1 97 ? -23.047 3.569 24.410 1.00 80.38 97 ARG A CA 1
ATOM 728 C C . ARG A 1 97 ? -24.334 2.850 24.793 1.00 80.38 97 ARG A C 1
ATOM 730 O O . ARG A 1 97 ? -24.789 3.008 25.914 1.00 80.38 97 ARG A O 1
ATOM 737 N N . TYR A 1 98 ? -24.910 2.027 23.918 1.00 75.00 98 TYR A N 1
ATOM 738 C CA . TYR A 1 98 ? -26.134 1.287 24.253 1.00 75.00 98 TYR A CA 1
ATOM 739 C C . TYR A 1 98 ? -25.926 0.264 25.379 1.00 75.00 98 TYR A C 1
ATOM 741 O O . TYR A 1 98 ? -26.821 0.084 26.200 1.00 75.00 98 TYR A O 1
ATOM 749 N N . SER A 1 99 ? -24.749 -0.366 25.467 1.00 70.38 99 SER A N 1
ATOM 750 C CA . SER A 1 99 ? -24.444 -1.326 26.535 1.00 70.38 99 SER A CA 1
ATOM 751 C C . SER A 1 99 ? -24.285 -0.714 27.930 1.00 70.38 99 SER A C 1
ATOM 753 O O . SER A 1 99 ? -24.328 -1.460 28.897 1.00 70.38 99 SER A O 1
ATOM 755 N N . SER A 1 100 ? -24.118 0.608 28.066 1.00 59.72 100 SER A N 1
ATOM 756 C CA . SER A 1 100 ? -24.075 1.259 29.387 1.00 59.72 100 SER A CA 1
ATOM 757 C C . SER A 1 100 ? -25.448 1.657 29.934 1.00 59.72 100 SER A C 1
ATOM 759 O O . SER A 1 100 ? -25.526 2.120 31.067 1.00 59.72 100 SER A O 1
ATOM 761 N N . PHE A 1 101 ? -26.511 1.547 29.129 1.00 57.16 101 PHE A N 1
ATOM 762 C CA . PHE A 1 101 ? -27.884 1.902 29.517 1.00 57.16 101 PHE A CA 1
ATOM 763 C C . PHE A 1 101 ? -28.792 0.681 29.755 1.00 57.16 101 PHE A C 1
ATOM 765 O O . PHE A 1 101 ? -29.975 0.866 30.043 1.00 57.16 101 PHE A O 1
ATOM 772 N N . ALA A 1 102 ? -28.256 -0.537 29.630 1.00 51.16 102 ALA A N 1
ATOM 773 C CA . ALA A 1 102 ? -28.916 -1.800 29.966 1.00 51.16 102 ALA A CA 1
ATOM 774 C C . ALA A 1 102 ? -28.310 -2.380 31.249 1.00 51.16 102 ALA A C 1
ATOM 776 O O . ALA A 1 102 ? -29.085 -2.951 32.047 1.00 51.16 102 ALA A O 1
#

Nearest PDB structures (foldseek):
  3hqi-assembly1_A  TM=9.566E-01  e=4.692E-01  Homo sapiens
  8dws-assembly1_D  TM=9.231E-01  e=4.401E-01  Homo sapiens
  4apf-assembly1_A-2  TM=8.877E-01  e=1.309E+00  Homo sapiens
  2djq-assembly1_A  TM=3.218E-01  e=9.547E+00  Mus musculus
  2dmo-assembly1_A  TM=2.360E-01  e=5.362E+00  Homo sapiens

Secondary structure (DSSP, 8-state):
------EEEEE-TTSTT-SS-SSEEEEEEE-TT--S-EEEEEEETTEEEEEE-PPPHHHHHHHHHHTT--TTTHHHHHHHHHHHT-HHHHHHHHHHHHHT--

pLDDT: mean 79.97, std 9.08, range [41.91, 90.38]

S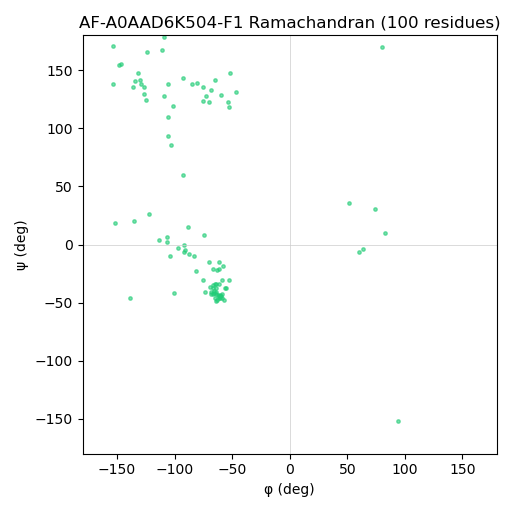equence (102 aa):
MRDGRIHGWGYNSYGQAANEKSTYAWYPSPVDWCVGEVRKLAAGGGHSAVLTDACSLKELCEFRLAENVTLSNASEIEDVASRSGADALARLCGRLRYSSFA

Organism: NCBI:txid889485

Radius of gyration: 20.9 Å; Cα contacts (8 Å, |Δi|>4): 140; chains: 1; bounding box: 48×35×51 Å

Foldseek 3Di:
DPPQWDWFFAAQCQPQRVAPDNGGRHDTDTDPPDAARWDDWDDDPRHIDTDHPHQDPLNVVLVVVLVVDDLVCLVVQLVVCVVVVVVVSNVSSVVNNVVVVD

Solvent-accessible surface area (backbone atoms only — not comparable to full-atom values): 6062 Å² total; per-residue (Å²): 138,82,86,74,72,51,62,22,48,43,77,8,72,70,48,46,19,61,63,93,46,73,52,57,33,93,53,79,30,72,44,86,82,71,60,58,58,70,75,47,76,48,79,57,101,66,41,58,49,74,42,49,66,40,72,48,72,64,54,52,49,44,54,60,47,60,79,68,61,44,86,88,48,21,67,62,50,22,54,54,20,61,75,70,72,35,62,70,54,20,53,49,26,52,50,58,56,57,63,75,77,112

InterPro domains:
  IPR000408 Regulator of chromosome condensation, RCC1 [PF00415] (3-51)
  IPR000408 Regulator of chromosome condensation, RCC1 [PS50012] (4-54)
  IPR009091 Regulator of chromosome condensation 1/beta-lactamase-inhibitor protein II [G3DSA:2.130.10.30] (1-86)
  IPR009091 Regulator of chromosome condensation 1/beta-lactamase-inhibitor protein II [SSF5098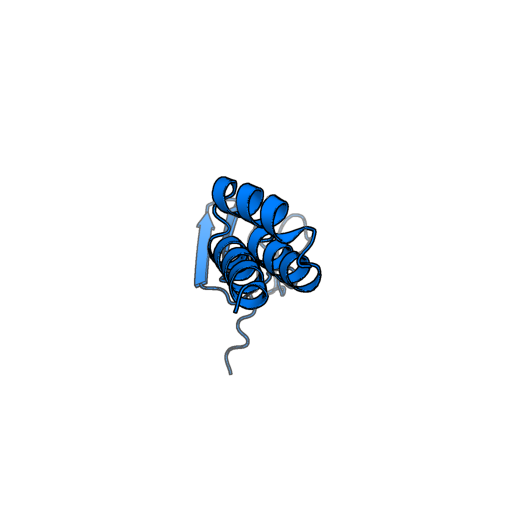5] (2-53)

Mean predicted aligned error: 11.77 Å